Protein AF-A0A6I6DEH9-F1 (afdb_monomer_lite)

pLDDT: mean 83.35, std 10.86, range [54.75, 95.31]

Foldseek 3Di:
DVVVVVVVLVVCLVDPCDPVNLVVQLVVCCVVVVDPSVRSNVSSVVSVVVSVVVVVVVVVVVVVVVVVCCVVVVPDDPVNVVVVVVVVVVVVVVVD

Organism: NCBI:txid2293317

Secondary structure (DSSP, 8-state):
-HHHHHHHHHHHHHS---HHHHHHHHHHHHHTTSS-HHHHHHHHHHHHHHHHHHHHHHHHHHHHHHHHHHHHHT---HHHHHHHHHHHHHHHHHH-

Structure (mmCIF, N/CA/C/O backbone):
data_AF-A0A6I6DEH9-F1
#
_entry.id   AF-A0A6I6DEH9-F1
#
loop_
_atom_site.group_PDB
_atom_site.id
_atom_site.type_symbol
_atom_site.label_atom_id
_atom_site.label_alt_id
_atom_site.label_comp_id
_atom_site.label_asym_id
_atom_site.label_entity_id
_atom_site.label_seq_id
_atom_site.pdbx_PDB_ins_code
_atom_site.Cartn_x
_atom_site.Cartn_y
_atom_site.Cartn_z
_atom_site.occupancy
_atom_site.B_iso_or_equiv
_atom_site.auth_seq_id
_atom_site.auth_comp_id
_atom_site.auth_asym_id
_atom_site.auth_atom_id
_atom_site.pdbx_PDB_model_num
ATOM 1 N N . MET A 1 1 ? 3.375 7.053 -26.211 1.00 54.75 1 MET A N 1
ATOM 2 C CA . MET A 1 1 ? 4.157 6.846 -24.972 1.00 54.75 1 MET A CA 1
ATOM 3 C C . MET A 1 1 ? 3.332 6.928 -23.690 1.00 54.75 1 MET A C 1
ATOM 5 O O . MET A 1 1 ? 3.365 5.978 -22.920 1.00 54.75 1 MET A O 1
ATOM 9 N N . ASP A 1 2 ? 2.554 7.988 -23.454 1.00 64.75 2 ASP A N 1
ATOM 10 C CA . ASP A 1 2 ? 1.852 8.172 -22.165 1.00 64.75 2 ASP A CA 1
ATOM 11 C C . ASP A 1 2 ? 0.745 7.130 -21.883 1.00 64.75 2 ASP A C 1
ATOM 13 O O . ASP A 1 2 ? 0.542 6.705 -20.749 1.00 64.75 2 ASP A O 1
ATOM 17 N N . PHE A 1 3 ? 0.079 6.640 -22.934 1.00 63.16 3 PHE A N 1
ATOM 18 C CA . PHE A 1 3 ? -0.956 5.605 -22.825 1.00 63.16 3 PHE A CA 1
ATOM 19 C C . PHE A 1 3 ? -0.406 4.249 -22.362 1.00 63.16 3 PHE A C 1
ATOM 21 O O . PHE A 1 3 ? -1.014 3.604 -21.516 1.00 63.16 3 PHE A O 1
ATOM 28 N N . MET A 1 4 ? 0.767 3.843 -22.859 1.00 67.56 4 MET A N 1
ATOM 29 C CA . MET A 1 4 ? 1.425 2.602 -22.433 1.00 67.56 4 MET A CA 1
ATOM 30 C C . MET A 1 4 ? 1.840 2.687 -20.967 1.00 67.56 4 MET A C 1
ATOM 32 O O . MET A 1 4 ? 1.565 1.765 -20.208 1.00 67.56 4 MET A O 1
ATOM 36 N N . LYS A 1 5 ? 2.409 3.826 -20.544 1.00 62.47 5 LYS A N 1
ATOM 37 C CA . LYS A 1 5 ? 2.744 4.071 -19.135 1.00 62.47 5 LYS A CA 1
ATOM 38 C C . LYS A 1 5 ? 1.497 4.013 -18.252 1.00 62.47 5 LYS A C 1
ATOM 40 O O . LYS A 1 5 ? 1.495 3.292 -17.263 1.00 62.47 5 LYS A O 1
ATOM 45 N N . LYS A 1 6 ? 0.410 4.691 -18.638 1.00 60.78 6 LYS A N 1
ATOM 46 C CA . LYS A 1 6 ? -0.875 4.668 -17.913 1.00 60.78 6 LYS A CA 1
ATOM 47 C C . LYS A 1 6 ? -1.510 3.279 -17.850 1.00 60.78 6 LYS A C 1
ATOM 49 O O . LYS A 1 6 ? -1.947 2.876 -16.779 1.00 60.78 6 LYS A O 1
ATOM 54 N N . ALA A 1 7 ? -1.529 2.532 -18.949 1.00 67.94 7 ALA A N 1
ATOM 55 C CA . ALA A 1 7 ? -2.040 1.162 -18.973 1.00 67.94 7 ALA A CA 1
ATOM 56 C C . ALA A 1 7 ? -1.212 0.231 -18.073 1.00 67.94 7 ALA A C 1
ATOM 58 O O . ALA A 1 7 ? -1.772 -0.610 -17.372 1.00 67.94 7 ALA A O 1
ATOM 59 N N . LEU A 1 8 ? 0.109 0.426 -18.033 1.00 65.50 8 LEU A N 1
ATOM 60 C CA . LEU A 1 8 ? 1.002 -0.308 -17.145 1.00 65.50 8 LEU A CA 1
ATOM 61 C C . LEU A 1 8 ? 0.770 0.061 -15.669 1.00 65.50 8 LEU A C 1
ATOM 63 O O . LEU A 1 8 ? 0.660 -0.833 -14.836 1.00 65.50 8 LEU A O 1
ATOM 67 N N . TYR A 1 9 ? 0.618 1.353 -15.347 1.00 63.34 9 TYR A N 1
ATOM 68 C CA . TYR A 1 9 ? 0.265 1.823 -13.997 1.00 63.34 9 TYR A CA 1
ATOM 69 C C . TYR A 1 9 ? -1.062 1.217 -13.515 1.00 63.34 9 TYR A C 1
ATOM 71 O O . TYR A 1 9 ? -1.142 0.715 -12.396 1.00 63.34 9 TYR A O 1
ATOM 79 N N . LEU A 1 10 ? -2.080 1.185 -14.381 1.00 60.66 10 LEU A N 1
ATOM 80 C CA . LEU A 1 10 ? -3.377 0.566 -14.086 1.00 60.66 10 LEU A CA 1
ATOM 81 C C . LEU A 1 10 ? -3.267 -0.957 -13.912 1.00 60.66 10 LEU A C 1
ATOM 83 O O . LEU A 1 10 ? -3.906 -1.527 -13.028 1.00 60.66 10 LEU A O 1
ATOM 87 N N . GLY A 1 11 ? -2.422 -1.610 -14.714 1.00 66.12 11 GLY A N 1
ATOM 88 C CA . GLY A 1 11 ? -2.130 -3.034 -14.589 1.00 66.12 11 GLY A CA 1
ATOM 89 C C . GLY A 1 11 ? -1.496 -3.388 -13.244 1.00 66.12 11 GLY A C 1
ATOM 90 O O . GLY A 1 11 ? -1.894 -4.372 -12.638 1.00 66.12 11 GLY A O 1
ATOM 91 N N . ILE A 1 12 ? -0.565 -2.577 -12.738 1.00 62.12 12 ILE A N 1
ATOM 92 C CA . ILE A 1 12 ? 0.134 -2.822 -11.463 1.00 62.12 12 ILE A CA 1
ATOM 93 C C . ILE A 1 12 ? -0.741 -2.497 -10.243 1.00 62.12 12 ILE A C 1
ATOM 95 O O . ILE A 1 12 ? -0.668 -3.194 -9.234 1.00 62.12 12 ILE A O 1
ATOM 99 N N . GLY A 1 13 ? -1.610 -1.487 -10.328 1.00 60.84 13 GLY A N 1
ATOM 100 C CA . GLY A 1 13 ? -2.561 -1.190 -9.250 1.00 60.84 13 GLY A CA 1
ATOM 101 C C . GLY A 1 13 ? -3.564 -2.328 -9.009 1.00 60.84 13 GLY A C 1
ATOM 102 O O . GLY A 1 13 ? -3.918 -2.615 -7.866 1.00 60.84 13 GLY A O 1
ATOM 103 N N . ALA A 1 14 ? -3.984 -3.015 -10.078 1.00 61.94 14 ALA A N 1
ATOM 104 C CA . ALA A 1 14 ? -4.925 -4.136 -10.014 1.00 61.94 14 ALA A CA 1
ATOM 105 C C . ALA A 1 14 ? -4.250 -5.519 -9.883 1.00 61.94 14 ALA A C 1
ATOM 107 O O . ALA A 1 14 ? -4.879 -6.471 -9.420 1.00 61.94 14 ALA A O 1
ATOM 108 N N . ILE A 1 15 ? -2.979 -5.655 -10.276 1.00 58.50 15 ILE A N 1
ATOM 109 C CA . ILE A 1 15 ? -2.223 -6.914 -10.265 1.00 58.50 15 ILE A CA 1
ATOM 110 C C . ILE A 1 15 ? -1.043 -6.758 -9.312 1.00 58.50 15 ILE A C 1
ATOM 112 O O . ILE A 1 15 ? -0.148 -5.962 -9.562 1.00 58.50 15 ILE A O 1
ATOM 116 N N . THR A 1 16 ? -0.977 -7.577 -8.259 1.00 62.78 16 THR A N 1
ATOM 117 C CA . THR A 1 16 ? 0.206 -7.640 -7.385 1.00 62.78 16 THR A CA 1
ATOM 118 C C . THR A 1 16 ? 1.469 -7.837 -8.228 1.00 62.78 16 THR A C 1
ATOM 120 O O . THR A 1 16 ? 1.632 -8.884 -8.864 1.00 62.78 16 THR A O 1
ATOM 123 N N . LEU A 1 17 ? 2.349 -6.830 -8.265 1.00 69.44 17 LEU A N 1
ATOM 124 C CA . LEU A 1 17 ? 3.626 -6.951 -8.956 1.00 69.44 17 LEU A CA 1
ATOM 125 C C . LEU A 1 17 ? 4.499 -7.922 -8.159 1.00 69.44 17 LEU A C 1
ATOM 127 O O . LEU A 1 17 ? 4.888 -7.646 -7.027 1.00 69.44 17 LEU A O 1
ATOM 131 N N . THR A 1 18 ? 4.755 -9.096 -8.729 1.00 79.81 18 THR A N 1
ATOM 132 C CA . THR A 1 18 ? 5.690 -10.072 -8.166 1.00 79.81 18 THR A CA 1
ATOM 133 C C . THR A 1 18 ? 7.090 -9.807 -8.701 1.00 79.81 18 THR A C 1
ATOM 135 O O . THR A 1 18 ? 7.248 -9.207 -9.765 1.00 79.81 18 THR A O 1
ATOM 138 N N . LYS A 1 19 ? 8.114 -10.307 -8.001 1.00 81.69 19 LYS A N 1
ATOM 139 C CA . LYS A 1 19 ? 9.511 -10.223 -8.455 1.00 81.69 1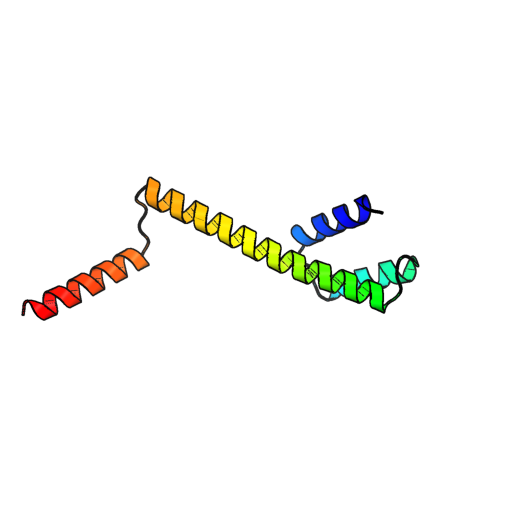9 LYS A CA 1
ATOM 140 C C . LYS A 1 19 ? 9.689 -10.756 -9.884 1.00 81.69 19 LYS A C 1
ATOM 142 O O . LYS A 1 19 ? 10.323 -10.109 -10.705 1.00 81.69 19 LYS A O 1
ATOM 147 N N . GLU A 1 20 ? 9.050 -11.880 -10.197 1.00 82.31 20 GLU A N 1
ATOM 148 C CA . GLU A 1 20 ? 9.072 -12.489 -11.533 1.00 82.31 20 GLU A CA 1
ATOM 149 C C . GLU A 1 20 ? 8.438 -11.583 -12.603 1.00 82.31 20 GLU A C 1
ATOM 151 O O . GLU A 1 20 ? 8.989 -11.410 -13.689 1.00 82.31 20 GLU A O 1
ATOM 156 N N . LYS A 1 21 ? 7.301 -10.941 -12.294 1.00 83.06 21 LYS A N 1
ATOM 157 C CA . LYS A 1 21 ? 6.662 -9.989 -13.215 1.00 83.06 21 LYS A CA 1
ATOM 158 C C . LYS A 1 21 ? 7.489 -8.723 -13.400 1.00 83.06 21 LYS A C 1
ATOM 160 O O . LYS A 1 21 ? 7.536 -8.221 -14.515 1.00 83.06 21 LYS A O 1
ATOM 165 N N . ALA A 1 22 ? 8.135 -8.232 -12.343 1.00 85.62 22 ALA A N 1
ATOM 166 C CA . ALA A 1 22 ? 9.041 -7.089 -12.408 1.00 85.62 22 ALA A CA 1
ATOM 167 C C . ALA A 1 22 ? 10.241 -7.385 -13.323 1.00 85.62 22 ALA A C 1
ATOM 169 O O . ALA A 1 22 ? 10.523 -6.610 -14.233 1.00 85.62 22 ALA A O 1
ATOM 170 N N . GLU A 1 23 ? 10.889 -8.541 -13.147 1.00 88.44 23 GLU A N 1
ATOM 171 C CA . GLU A 1 23 ? 12.009 -8.975 -13.992 1.00 88.44 23 GLU A CA 1
ATOM 172 C C . GLU A 1 23 ? 11.594 -9.148 -15.458 1.00 88.44 23 GLU A C 1
ATOM 174 O O . GLU A 1 23 ? 12.303 -8.692 -16.355 1.00 88.44 23 GLU A O 1
ATOM 179 N N . LYS A 1 24 ? 10.414 -9.729 -15.712 1.00 88.50 24 LYS A N 1
ATOM 180 C CA . LYS A 1 24 ? 9.865 -9.834 -17.068 1.00 88.50 24 LYS A CA 1
ATOM 181 C C . LYS A 1 24 ? 9.650 -8.462 -17.707 1.00 88.50 24 LYS A C 1
ATOM 183 O O . LYS A 1 24 ? 10.003 -8.268 -18.861 1.00 88.50 24 LYS A O 1
ATOM 188 N N . LEU A 1 25 ? 9.111 -7.507 -16.954 1.00 86.88 25 LEU A N 1
ATOM 189 C CA . LEU A 1 25 ? 8.859 -6.150 -17.438 1.00 86.88 25 LEU A CA 1
ATOM 190 C C . LEU A 1 25 ? 10.158 -5.425 -17.803 1.00 86.88 25 LEU A C 1
ATOM 192 O O . LEU A 1 25 ? 10.220 -4.767 -18.837 1.00 86.88 25 LEU A O 1
ATOM 196 N N . ILE A 1 26 ? 11.202 -5.594 -16.987 1.00 90.38 26 ILE A N 1
ATOM 197 C CA . ILE A 1 26 ? 12.540 -5.068 -17.280 1.00 90.38 26 ILE A CA 1
ATOM 198 C C . ILE A 1 26 ? 13.064 -5.667 -18.589 1.00 90.38 26 ILE A C 1
ATOM 200 O O . ILE A 1 26 ? 13.494 -4.923 -19.466 1.00 90.38 26 ILE A O 1
ATOM 204 N N . ASN A 1 27 ? 12.998 -6.993 -18.744 1.00 92.19 27 ASN A N 1
ATOM 205 C CA . ASN A 1 27 ? 13.477 -7.662 -19.955 1.00 92.19 27 ASN A CA 1
ATOM 206 C C . ASN A 1 27 ? 12.687 -7.224 -21.198 1.00 92.19 27 ASN A C 1
ATOM 208 O O . ASN A 1 27 ? 13.302 -6.866 -22.197 1.00 92.19 27 ASN A O 1
ATOM 212 N N . ASP A 1 28 ? 11.355 -7.153 -21.119 1.00 90.06 28 ASP A N 1
ATOM 213 C CA . ASP A 1 28 ? 10.495 -6.732 -22.232 1.00 90.06 28 ASP A CA 1
ATOM 214 C C . ASP A 1 28 ? 10.811 -5.297 -22.698 1.00 90.06 28 ASP A C 1
ATOM 216 O O . ASP A 1 28 ? 10.766 -5.009 -23.894 1.00 90.06 28 ASP A O 1
ATOM 220 N N . LEU A 1 29 ? 11.111 -4.381 -21.767 1.00 88.38 29 LEU A N 1
ATOM 221 C CA . LEU A 1 29 ? 11.468 -2.991 -22.084 1.00 88.38 29 LEU A CA 1
ATOM 222 C C . LEU A 1 29 ? 12.844 -2.891 -22.756 1.00 88.38 29 LEU A C 1
ATOM 224 O O . LEU A 1 29 ? 13.016 -2.100 -23.685 1.00 88.38 29 LEU A O 1
ATOM 228 N N . VAL A 1 30 ? 13.798 -3.717 -22.321 1.00 92.94 30 VAL A N 1
ATOM 229 C CA . VAL A 1 30 ? 15.149 -3.773 -22.899 1.00 92.94 30 VAL A CA 1
ATOM 230 C C . VAL A 1 30 ? 15.139 -4.431 -24.276 1.00 92.94 30 VAL A C 1
ATOM 232 O O . VAL A 1 30 ? 15.730 -3.897 -25.211 1.00 92.94 30 VAL A O 1
ATOM 235 N N . GLU A 1 31 ? 14.446 -5.561 -24.435 1.00 93.44 31 GLU A N 1
ATOM 236 C CA . GLU A 1 31 ? 14.357 -6.294 -25.707 1.00 93.44 31 GLU A CA 1
ATOM 237 C C . GLU A 1 31 ? 13.688 -5.472 -26.808 1.00 93.44 31 GLU A C 1
ATOM 239 O O . GLU A 1 31 ? 14.087 -5.540 -27.969 1.00 93.44 31 GLU A O 1
ATOM 244 N N . LYS A 1 32 ? 12.696 -4.652 -26.447 1.00 91.25 32 LYS A N 1
ATOM 245 C CA . LYS A 1 32 ? 12.037 -3.736 -27.386 1.00 91.25 32 LYS A CA 1
ATOM 246 C C . LYS A 1 32 ? 12.875 -2.499 -27.715 1.00 91.25 32 LYS A C 1
ATOM 248 O O . LYS A 1 32 ? 12.461 -1.708 -28.556 1.00 91.25 32 LYS A O 1
ATOM 253 N N . GLY A 1 33 ? 14.030 -2.321 -27.069 1.00 90.06 33 GLY A N 1
ATOM 254 C CA . GLY A 1 33 ? 14.880 -1.143 -27.234 1.00 90.06 33 GLY A CA 1
ATOM 255 C C . GLY A 1 33 ? 14.238 0.147 -26.717 1.00 90.06 33 GLY A C 1
ATOM 256 O O . GLY A 1 33 ? 14.664 1.231 -27.104 1.00 90.06 33 GLY A O 1
ATOM 257 N N . GLU A 1 34 ? 13.211 0.042 -25.868 1.00 84.81 34 GLU A N 1
ATOM 258 C CA . GLU A 1 34 ? 12.490 1.194 -25.312 1.00 84.81 34 GLU A CA 1
ATOM 259 C C . GLU A 1 34 ? 13.327 1.903 -24.241 1.00 84.81 34 GLU A C 1
ATOM 261 O O . GLU A 1 34 ? 13.225 3.117 -24.072 1.00 84.81 34 GLU A O 1
ATOM 266 N N . MET A 1 35 ? 14.131 1.136 -23.496 1.00 90.88 35 MET A N 1
ATOM 267 C CA . MET A 1 35 ? 14.976 1.608 -22.396 1.00 90.88 35 MET A CA 1
ATOM 268 C C . MET A 1 35 ? 16.213 0.717 -22.279 1.00 90.88 35 MET A C 1
ATOM 270 O O . MET A 1 35 ? 16.161 -0.473 -22.600 1.00 90.88 35 MET A O 1
ATOM 274 N N . ASN A 1 36 ? 17.323 1.253 -21.771 1.00 93.56 36 ASN A N 1
ATOM 275 C CA . ASN A 1 36 ? 18.434 0.396 -21.360 1.00 93.56 36 ASN A CA 1
ATOM 276 C C . ASN A 1 36 ? 18.103 -0.337 -20.041 1.00 93.56 36 ASN A C 1
ATOM 278 O O . ASN A 1 36 ? 17.103 -0.059 -19.375 1.00 93.56 36 ASN A O 1
ATOM 282 N N . ARG A 1 37 ? 18.933 -1.314 -19.657 1.00 92.06 37 ARG A N 1
ATOM 283 C CA . ARG A 1 37 ? 18.652 -2.177 -18.496 1.00 92.06 37 ARG A CA 1
ATOM 284 C C . ARG A 1 37 ? 18.560 -1.410 -17.177 1.00 92.06 37 ARG A C 1
ATOM 286 O O . ARG A 1 37 ? 17.726 -1.757 -16.341 1.00 92.06 37 ARG A O 1
ATOM 293 N N . ASP A 1 38 ? 19.389 -0.389 -17.003 1.00 93.50 38 ASP A N 1
ATOM 294 C CA . ASP A 1 38 ? 19.422 0.409 -15.779 1.00 93.50 38 ASP A CA 1
ATOM 295 C C . ASP A 1 38 ? 18.206 1.341 -15.700 1.00 93.50 38 ASP A C 1
ATOM 297 O O . ASP A 1 38 ? 17.542 1.407 -14.666 1.00 93.50 38 ASP A O 1
ATOM 301 N N . GLU A 1 39 ? 17.840 1.968 -16.819 1.00 90.75 39 GLU A N 1
ATOM 302 C CA . GLU A 1 39 ? 16.635 2.792 -16.953 1.00 90.75 39 GLU A CA 1
ATOM 303 C C . GLU A 1 39 ? 15.354 1.984 -16.706 1.00 90.75 39 GLU A C 1
ATOM 305 O O . GLU A 1 39 ? 14.462 2.432 -15.985 1.00 90.75 39 GLU A O 1
ATOM 310 N N . ALA A 1 40 ? 15.262 0.775 -17.267 1.00 89.75 40 ALA A N 1
ATOM 311 C CA . ALA A 1 40 ? 14.114 -0.106 -17.075 1.00 89.75 40 ALA A CA 1
ATOM 312 C C . ALA A 1 40 ? 13.973 -0.544 -15.608 1.00 89.75 40 ALA A C 1
ATOM 314 O O . ALA A 1 40 ? 12.863 -0.576 -15.072 1.00 89.75 40 ALA A O 1
ATOM 315 N N . LYS A 1 41 ? 15.094 -0.843 -14.938 1.00 90.69 41 LYS A N 1
ATOM 316 C CA . LYS A 1 41 ? 15.103 -1.185 -13.512 1.00 90.69 41 LYS A CA 1
ATOM 317 C C . LYS A 1 41 ? 14.640 -0.008 -12.655 1.00 90.69 41 LYS A C 1
ATOM 319 O O . LYS A 1 41 ? 13.747 -0.184 -11.831 1.00 90.69 41 LYS A O 1
ATOM 324 N N . GLN A 1 42 ? 15.185 1.185 -12.895 1.00 92.81 42 GLN A N 1
ATOM 325 C CA . GLN A 1 42 ? 14.780 2.393 -12.179 1.00 92.81 42 GLN A CA 1
ATOM 326 C C . GLN A 1 42 ? 13.290 2.691 -12.381 1.00 92.81 42 GLN A C 1
ATOM 328 O O . GLN A 1 42 ? 12.586 2.989 -11.421 1.00 92.81 42 GLN A O 1
ATOM 333 N N . PHE A 1 43 ? 12.790 2.561 -13.611 1.00 87.94 43 PHE A N 1
ATOM 334 C CA . PHE A 1 43 ? 11.378 2.767 -13.907 1.00 87.94 43 PHE A CA 1
ATOM 335 C C . PHE A 1 43 ? 10.486 1.817 -13.101 1.00 87.94 43 PHE A C 1
ATOM 337 O O . PHE A 1 43 ? 9.538 2.263 -12.460 1.00 87.94 43 PHE A O 1
ATOM 344 N N . VAL A 1 44 ? 10.802 0.519 -13.081 1.00 86.25 44 VAL A N 1
ATOM 345 C CA . VAL A 1 44 ? 10.030 -0.473 -12.317 1.00 86.25 44 VAL A CA 1
ATOM 346 C C . VAL A 1 44 ? 10.103 -0.213 -10.808 1.00 86.25 44 VAL A C 1
ATOM 348 O O . VAL A 1 44 ? 9.076 -0.312 -10.134 1.00 86.25 44 VAL A O 1
ATOM 351 N N . ASP A 1 45 ? 11.263 0.182 -10.283 1.00 87.38 45 ASP A N 1
ATOM 352 C CA . ASP A 1 45 ? 11.423 0.549 -8.870 1.00 87.38 45 ASP A CA 1
ATOM 353 C C . ASP A 1 45 ? 10.584 1.791 -8.501 1.00 87.38 45 ASP A C 1
ATOM 355 O O . ASP A 1 45 ? 9.906 1.810 -7.469 1.00 87.38 45 ASP A O 1
ATOM 359 N N . GLU A 1 46 ? 10.550 2.812 -9.362 1.00 87.12 46 GLU A N 1
ATOM 360 C CA . GLU A 1 46 ? 9.695 3.993 -9.185 1.00 87.12 46 GLU A CA 1
ATOM 361 C C . GLU A 1 46 ? 8.204 3.632 -9.228 1.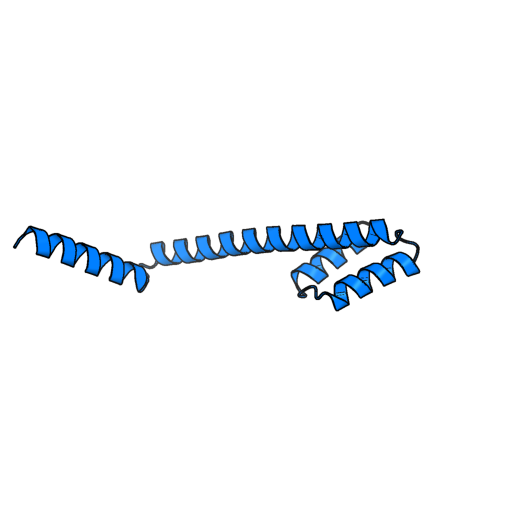00 87.12 46 GLU A C 1
ATOM 363 O O . GLU A 1 46 ? 7.419 4.137 -8.420 1.00 87.12 46 GLU A O 1
ATOM 368 N N . MET A 1 47 ? 7.801 2.728 -10.129 1.00 83.06 47 MET A N 1
ATOM 369 C CA . MET A 1 47 ? 6.424 2.229 -10.182 1.00 83.06 47 MET A CA 1
ATOM 370 C C . MET A 1 47 ? 6.037 1.489 -8.899 1.00 83.06 47 MET A C 1
ATOM 372 O O . MET A 1 47 ? 4.937 1.699 -8.389 1.00 83.06 47 MET A O 1
ATOM 376 N N . LEU A 1 48 ? 6.926 0.639 -8.376 1.00 81.19 48 LEU A N 1
ATOM 377 C CA . LEU A 1 48 ? 6.711 -0.093 -7.128 1.00 81.19 48 LEU A CA 1
ATOM 378 C C . LEU A 1 48 ? 6.514 0.862 -5.955 1.00 81.19 48 LEU A C 1
ATOM 380 O O . LEU A 1 48 ? 5.519 0.759 -5.237 1.00 81.19 48 LEU A O 1
ATOM 384 N N . LYS A 1 49 ? 7.422 1.830 -5.809 1.00 85.31 49 LYS A N 1
ATOM 385 C CA . LYS A 1 49 ? 7.350 2.837 -4.751 1.00 85.31 49 LYS A CA 1
ATOM 386 C C . LYS A 1 49 ? 6.045 3.629 -4.818 1.00 85.31 49 LYS A C 1
ATOM 388 O O . LYS A 1 49 ? 5.349 3.759 -3.813 1.00 85.31 49 LYS A O 1
ATOM 393 N N . LYS A 1 50 ? 5.674 4.100 -6.010 1.00 83.94 50 LYS A N 1
ATOM 394 C CA . LYS A 1 50 ? 4.425 4.839 -6.211 1.00 83.94 50 LYS A CA 1
ATOM 395 C C . LYS A 1 50 ? 3.194 3.984 -5.890 1.00 83.94 50 LYS A C 1
ATOM 397 O O . LYS A 1 50 ? 2.263 4.466 -5.254 1.00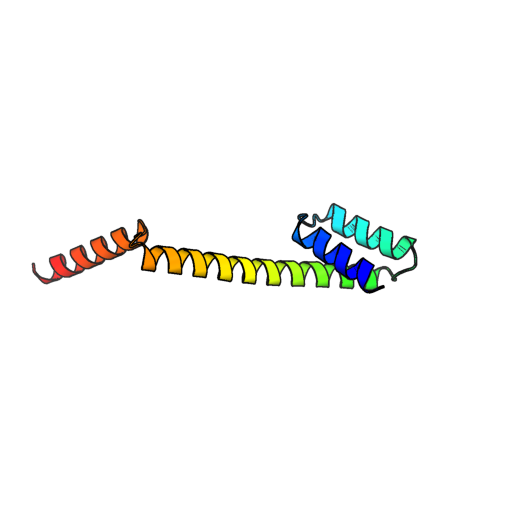 83.94 50 LYS A O 1
ATOM 402 N N . GLY A 1 51 ? 3.203 2.705 -6.265 1.00 81.62 51 GLY A N 1
ATOM 403 C CA . GLY A 1 51 ? 2.126 1.772 -5.929 1.00 81.62 51 GLY A CA 1
ATOM 404 C C . GLY A 1 51 ? 1.974 1.540 -4.420 1.00 81.62 51 GLY A C 1
ATOM 405 O O . GLY A 1 51 ? 0.853 1.429 -3.920 1.00 81.62 51 GLY A O 1
ATOM 406 N N . GLU A 1 52 ? 3.078 1.491 -3.668 1.00 82.50 52 GLU A N 1
ATOM 407 C CA . GLU A 1 52 ? 3.037 1.402 -2.202 1.00 82.50 52 GLU A CA 1
ATOM 408 C C . GLU A 1 52 ? 2.461 2.667 -1.553 1.00 82.50 52 GLU A C 1
ATOM 410 O O . GLU A 1 52 ? 1.650 2.565 -0.625 1.00 82.50 52 GLU A O 1
ATOM 415 N N . GLU A 1 53 ? 2.839 3.843 -2.055 1.00 86.62 53 GLU A N 1
ATOM 416 C CA . GLU A 1 53 ? 2.318 5.138 -1.607 1.00 86.62 53 GLU A CA 1
ATOM 417 C C . GLU A 1 53 ? 0.804 5.243 -1.854 1.00 86.62 53 GLU A C 1
ATOM 419 O O . GLU A 1 53 ? 0.043 5.463 -0.908 1.00 86.62 53 GLU A O 1
ATOM 424 N N . GLU A 1 54 ? 0.341 4.956 -3.075 1.00 84.56 54 GLU A N 1
ATOM 425 C CA . GLU A 1 54 ? -1.088 4.966 -3.428 1.00 84.56 54 GLU A CA 1
ATOM 426 C C . GLU A 1 54 ? -1.891 3.953 -2.593 1.00 84.56 54 GLU A C 1
ATOM 428 O O . GLU A 1 54 ? -2.983 4.252 -2.102 1.00 84.56 54 GLU A O 1
ATOM 433 N N . LYS A 1 55 ? -1.340 2.757 -2.340 1.00 83.62 55 LYS A N 1
ATOM 434 C CA . LYS A 1 55 ? -1.977 1.752 -1.474 1.00 83.62 55 LYS A CA 1
ATOM 435 C C . LYS A 1 55 ? -2.117 2.243 -0.034 1.00 83.62 55 LYS A C 1
ATOM 437 O O . LYS A 1 55 ? -3.107 1.924 0.630 1.00 83.62 55 LYS A O 1
ATOM 442 N N . LYS A 1 56 ? -1.129 2.978 0.479 1.00 88.12 56 LYS A N 1
ATOM 443 C CA . LYS A 1 56 ? -1.178 3.564 1.824 1.00 88.12 56 LYS A CA 1
ATOM 444 C C . LYS A 1 56 ? -2.242 4.656 1.902 1.00 88.12 56 LYS A C 1
ATOM 446 O O . LYS A 1 56 ? -3.025 4.653 2.850 1.00 88.12 56 LYS A O 1
ATOM 451 N N . GLU A 1 57 ? -2.308 5.542 0.913 1.00 89.56 57 GLU A N 1
ATOM 452 C CA . GLU A 1 57 ? -3.344 6.577 0.833 1.00 89.56 57 GLU A CA 1
ATOM 453 C C . GLU A 1 57 ? -4.746 5.970 0.751 1.00 89.56 57 GLU A C 1
ATOM 455 O O . GLU A 1 57 ? -5.621 6.339 1.535 1.00 89.56 57 GLU A O 1
ATOM 460 N N . LEU A 1 58 ? -4.937 4.957 -0.099 1.00 87.81 58 LEU A N 1
ATOM 461 C CA . LEU A 1 58 ? -6.205 4.239 -0.214 1.00 87.81 58 LEU A CA 1
ATOM 462 C C . LEU A 1 58 ? -6.634 3.620 1.125 1.00 87.81 58 LEU A C 1
ATOM 464 O O . LEU A 1 58 ? -7.792 3.738 1.523 1.00 87.81 58 LEU A O 1
ATOM 468 N N . ARG A 1 59 ? -5.704 2.991 1.858 1.00 88.38 59 ARG A N 1
ATOM 469 C CA . ARG A 1 59 ? -5.982 2.457 3.204 1.00 88.38 59 ARG A CA 1
ATOM 470 C C . ARG A 1 59 ? -6.411 3.554 4.173 1.00 88.38 59 ARG A C 1
ATOM 472 O O . ARG A 1 59 ? -7.322 3.322 4.962 1.00 88.38 59 ARG A O 1
ATOM 479 N N . THR A 1 60 ? -5.774 4.721 4.126 1.00 94.06 60 THR A N 1
ATOM 480 C CA . THR A 1 60 ? -6.155 5.872 4.958 1.00 94.06 60 THR A CA 1
ATOM 481 C C . THR A 1 60 ? -7.576 6.327 4.646 1.00 94.06 60 THR A C 1
ATOM 483 O O . THR A 1 60 ? -8.368 6.489 5.569 1.00 94.06 60 THR A O 1
ATOM 486 N N . ILE A 1 61 ? -7.921 6.465 3.363 1.00 91.81 61 ILE A N 1
ATOM 487 C CA . ILE A 1 61 ? -9.268 6.855 2.924 1.00 91.81 61 ILE A CA 1
ATOM 488 C C . ILE A 1 61 ? -10.306 5.846 3.424 1.00 91.81 61 ILE A C 1
ATOM 490 O O . ILE A 1 61 ? -11.277 6.237 4.065 1.00 91.81 61 ILE A O 1
ATOM 494 N N . ILE A 1 62 ? -10.067 4.547 3.214 1.00 92.31 62 ILE A N 1
ATOM 495 C CA . ILE A 1 62 ? -10.970 3.480 3.670 1.00 92.31 62 ILE A CA 1
ATOM 496 C C . ILE A 1 62 ? -11.134 3.504 5.194 1.00 92.31 62 ILE A C 1
ATOM 498 O O . ILE A 1 62 ? -12.250 3.402 5.695 1.00 92.31 62 ILE A O 1
ATOM 502 N N . ASN A 1 63 ? -10.041 3.648 5.947 1.00 89.88 63 ASN A N 1
ATOM 503 C CA . ASN A 1 63 ? -10.102 3.697 7.407 1.00 89.88 63 ASN A CA 1
ATOM 504 C C . ASN A 1 63 ? -10.885 4.915 7.908 1.00 89.88 63 ASN A C 1
ATOM 506 O O . ASN A 1 63 ? -11.659 4.789 8.856 1.00 89.88 63 ASN A O 1
ATOM 510 N N . ASN A 1 64 ? -10.695 6.076 7.280 1.00 91.44 64 ASN A N 1
ATOM 511 C CA . ASN A 1 64 ? -11.437 7.286 7.615 1.00 91.44 64 ASN A CA 1
ATOM 512 C C . ASN A 1 64 ? -12.930 7.102 7.343 1.00 91.44 64 ASN A C 1
ATOM 514 O O . ASN A 1 64 ? -13.736 7.405 8.215 1.00 91.44 64 ASN A O 1
ATOM 518 N N . GLU A 1 65 ? -13.287 6.528 6.196 1.00 89.81 65 GLU A N 1
ATOM 519 C CA . GLU A 1 65 ? -14.682 6.265 5.844 1.00 89.81 65 GLU A CA 1
ATOM 520 C C . GLU A 1 65 ? -15.341 5.288 6.825 1.00 89.81 65 GLU A C 1
ATOM 522 O O . GLU A 1 65 ? -16.421 5.549 7.347 1.00 89.81 65 GLU A O 1
ATOM 527 N N . ILE A 1 66 ? -14.650 4.200 7.177 1.00 88.44 66 ILE A N 1
ATOM 528 C CA . ILE A 1 66 ? -15.129 3.248 8.189 1.00 88.44 66 ILE A CA 1
ATOM 529 C C . ILE A 1 66 ? -15.330 3.938 9.544 1.00 88.44 66 ILE A C 1
ATOM 531 O O . ILE A 1 66 ? -16.302 3.650 10.242 1.00 88.44 66 ILE A O 1
ATOM 535 N N . ASN A 1 67 ? -14.418 4.826 9.944 1.00 84.38 67 ASN A N 1
ATOM 536 C CA . ASN A 1 67 ? -14.543 5.564 11.198 1.00 84.38 67 ASN A CA 1
ATOM 537 C C . ASN A 1 67 ? -15.705 6.567 11.161 1.00 84.38 67 ASN A C 1
ATOM 539 O O . ASN A 1 67 ? -16.427 6.673 12.149 1.00 84.38 67 ASN A O 1
ATOM 543 N N . ASN A 1 68 ? -15.925 7.248 10.035 1.00 86.25 68 ASN A N 1
ATOM 544 C CA . ASN A 1 68 ? -17.072 8.137 9.847 1.00 86.25 68 ASN A CA 1
ATOM 545 C C . ASN A 1 68 ? -18.384 7.361 9.985 1.00 86.25 68 ASN A C 1
ATOM 547 O O . ASN A 1 68 ? -19.214 7.715 10.819 1.00 86.25 68 ASN A O 1
ATOM 551 N N . VAL A 1 69 ? -18.514 6.231 9.282 1.00 85.69 69 VAL A N 1
ATOM 552 C CA . VAL A 1 69 ? -19.691 5.356 9.381 1.00 85.69 69 VAL A CA 1
ATOM 553 C C . VAL A 1 69 ? -19.914 4.885 10.818 1.00 85.69 69 VAL A C 1
ATOM 555 O O . VAL A 1 69 ? -21.042 4.927 11.307 1.00 85.69 69 VAL A O 1
ATOM 558 N N . LYS A 1 70 ? -18.862 4.465 11.533 1.00 83.31 70 LYS A N 1
ATOM 559 C CA . LYS A 1 70 ? -18.972 4.069 12.949 1.00 83.31 70 LYS A CA 1
ATOM 560 C C . LYS A 1 70 ? -19.524 5.192 13.824 1.00 83.31 70 LYS A C 1
ATOM 562 O O . LYS A 1 70 ? -20.407 4.937 14.640 1.0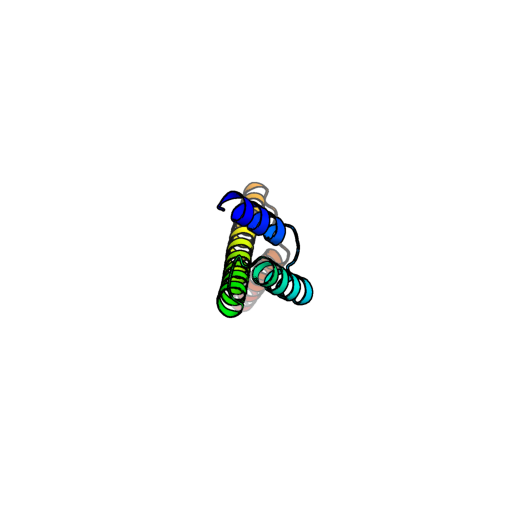0 83.31 70 LYS A O 1
ATOM 567 N N . ASN A 1 71 ? -19.037 6.416 13.631 1.00 79.88 71 ASN A N 1
ATOM 568 C CA . ASN A 1 71 ? -19.479 7.581 14.394 1.00 79.88 71 ASN A CA 1
ATOM 569 C C . ASN A 1 71 ? -20.935 7.955 14.082 1.00 79.88 71 ASN A C 1
ATOM 571 O O . ASN A 1 71 ? -21.684 8.284 14.997 1.00 79.88 71 ASN A O 1
ATOM 575 N N . GLU A 1 72 ? -21.350 7.874 12.817 1.00 83.31 72 GLU A N 1
ATOM 576 C CA . GLU A 1 72 ? -22.713 8.216 12.386 1.00 83.31 72 GLU A CA 1
ATOM 577 C C . GLU A 1 72 ? -23.753 7.163 12.790 1.00 83.31 72 GLU A C 1
ATOM 579 O O . GLU A 1 72 ? -24.898 7.498 13.087 1.00 83.31 72 GLU A O 1
ATOM 584 N N . THR A 1 73 ? -23.363 5.887 12.825 1.00 80.31 73 THR A N 1
ATOM 585 C CA . THR A 1 73 ? -24.268 4.761 13.127 1.00 80.31 73 THR A CA 1
ATOM 586 C C . THR A 1 73 ? -24.224 4.302 14.586 1.00 80.31 73 THR A C 1
ATOM 588 O O . THR A 1 73 ? -25.024 3.456 14.985 1.00 80.31 73 THR A O 1
ATOM 591 N N . GLY A 1 74 ? -23.303 4.837 15.396 1.00 77.81 74 GLY A N 1
ATOM 592 C CA . GLY A 1 74 ? -23.110 4.437 16.793 1.00 77.81 74 GLY A CA 1
ATOM 593 C C . GLY A 1 74 ? -22.453 3.061 16.972 1.00 77.81 74 GLY A C 1
ATOM 594 O O . GLY A 1 74 ? -22.541 2.474 18.051 1.00 77.81 74 GLY A O 1
ATOM 595 N N . ILE A 1 75 ? -21.800 2.522 15.935 1.00 80.50 75 ILE A N 1
ATOM 596 C CA . ILE A 1 75 ? -21.096 1.237 16.012 1.00 80.50 75 ILE A CA 1
ATOM 597 C C . ILE A 1 75 ? -19.793 1.420 16.796 1.00 80.50 75 ILE A C 1
ATOM 599 O O . ILE A 1 75 ? -18.815 1.978 16.300 1.00 80.50 75 ILE A O 1
ATOM 603 N N . ILE A 1 76 ? -19.766 0.880 18.011 1.00 80.75 76 ILE A N 1
ATOM 604 C CA . ILE A 1 76 ? -18.573 0.813 18.862 1.00 80.75 76 ILE A CA 1
ATOM 605 C C . ILE A 1 76 ? -17.754 -0.450 18.582 1.00 80.75 76 ILE A C 1
ATOM 607 O O . ILE A 1 76 ? -18.295 -1.518 18.288 1.00 80.75 76 ILE A O 1
ATOM 611 N N . THR A 1 77 ? -16.427 -0.351 18.679 1.00 84.00 77 THR A N 1
ATOM 612 C CA . THR A 1 77 ? -15.546 -1.520 18.561 1.00 84.00 77 THR A CA 1
ATOM 613 C C . THR A 1 77 ? -15.350 -2.212 19.910 1.00 84.00 77 THR A C 1
ATOM 615 O O . THR A 1 77 ? -15.521 -1.613 20.970 1.00 84.00 77 THR A O 1
ATOM 618 N N . ARG A 1 78 ? -14.906 -3.475 19.888 1.00 88.06 78 ARG A N 1
ATOM 619 C CA . ARG A 1 78 ? -14.508 -4.201 21.107 1.00 88.06 78 ARG A CA 1
ATOM 620 C C . ARG A 1 78 ? -13.429 -3.455 21.899 1.00 88.06 78 ARG A C 1
ATOM 622 O O . ARG A 1 78 ? -13.495 -3.396 23.118 1.00 88.06 78 ARG A O 1
ATOM 629 N N . THR A 1 79 ? -12.475 -2.837 21.208 1.00 86.56 79 THR A N 1
ATOM 630 C CA . THR A 1 79 ? -11.423 -2.034 21.840 1.00 86.56 79 THR A CA 1
ATOM 631 C C . THR A 1 79 ? -11.983 -0.804 22.556 1.00 86.56 79 THR A C 1
ATOM 633 O O . THR A 1 79 ? -11.439 -0.397 23.580 1.00 86.56 79 THR A O 1
ATOM 636 N N . ASP A 1 80 ? -13.064 -0.206 22.049 1.00 86.12 80 ASP A N 1
ATOM 637 C CA . ASP A 1 80 ? -13.719 0.920 22.722 1.00 86.12 80 ASP A CA 1
ATOM 638 C C . ASP A 1 80 ? -14.383 0.470 24.031 1.00 86.12 80 ASP A C 1
ATOM 640 O O . ASP A 1 80 ? -14.270 1.172 25.036 1.00 86.12 80 ASP A O 1
ATOM 644 N N . LEU A 1 81 ? -14.979 -0.730 24.049 1.00 88.69 81 LEU A N 1
ATOM 645 C CA . LEU A 1 81 ? -15.510 -1.354 25.267 1.00 88.69 81 LEU A CA 1
ATOM 646 C C . LEU A 1 81 ? -14.403 -1.676 26.277 1.00 88.69 81 LEU A C 1
ATOM 648 O O . LEU A 1 81 ? -14.506 -1.271 27.428 1.00 88.69 81 LEU A O 1
ATOM 652 N N . GLU A 1 82 ? -13.309 -2.308 25.848 1.00 92.94 82 GLU A N 1
ATOM 653 C CA . GLU A 1 82 ? -12.173 -2.642 26.724 1.00 92.94 82 GLU A CA 1
ATOM 654 C C . GLU A 1 82 ? -11.538 -1.381 27.345 1.00 92.94 82 GLU A C 1
ATOM 656 O O . GLU A 1 82 ? -11.162 -1.362 28.519 1.00 92.94 82 GLU A O 1
ATOM 661 N N . LYS A 1 83 ? -11.457 -0.277 26.585 1.00 92.50 83 LYS A N 1
ATOM 662 C CA . LYS A 1 83 ? -11.026 1.027 27.119 1.00 92.50 83 LYS A CA 1
ATOM 663 C C . LYS A 1 83 ? -12.001 1.568 28.161 1.00 92.50 83 LYS A C 1
ATOM 665 O O . LYS A 1 83 ? -11.558 2.177 29.135 1.00 92.50 83 LYS A O 1
ATOM 670 N N . LEU A 1 84 ? -13.305 1.394 27.948 1.00 92.81 84 LEU A N 1
ATOM 671 C CA . LEU A 1 84 ? -14.329 1.821 28.896 1.00 92.81 84 LEU A CA 1
ATOM 672 C C . LEU A 1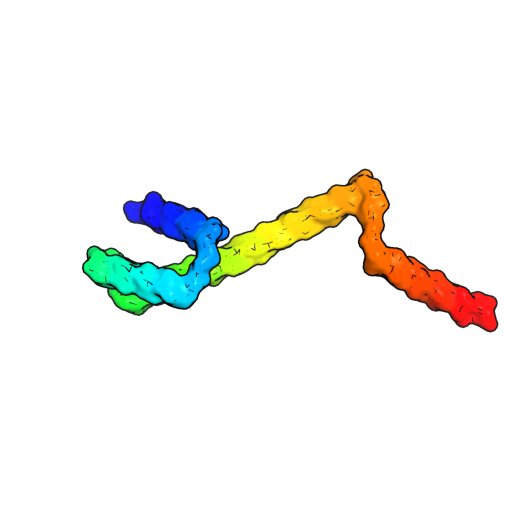 84 ? -14.238 1.011 30.195 1.00 92.81 84 LEU A C 1
ATOM 674 O O . LEU A 1 84 ? -14.173 1.607 31.265 1.00 92.81 84 LEU A O 1
ATOM 678 N N . GLU A 1 85 ? -14.144 -0.317 30.096 1.00 94.06 85 GLU A N 1
ATOM 679 C CA . GLU A 1 85 ? -13.974 -1.230 31.234 1.00 94.06 85 GLU A CA 1
ATOM 680 C C . GLU A 1 85 ? -12.732 -0.876 32.053 1.00 94.06 85 GLU A C 1
ATOM 682 O O . GLU A 1 85 ? -12.806 -0.740 33.273 1.00 94.06 85 GLU A O 1
ATOM 687 N N . LYS A 1 86 ? -11.598 -0.625 31.387 1.00 95.31 86 LYS A N 1
ATOM 688 C CA . LYS A 1 86 ? -10.370 -0.206 32.069 1.00 95.31 86 LYS A CA 1
ATOM 689 C C . LYS A 1 86 ? -10.546 1.121 32.814 1.00 95.31 86 LYS A C 1
ATOM 691 O O . LYS A 1 86 ? -10.095 1.249 33.949 1.00 95.31 86 LYS A O 1
ATOM 696 N N . ARG A 1 87 ? -11.212 2.107 32.200 1.00 94.56 87 ARG A N 1
ATOM 697 C CA . ARG A 1 87 ? -11.500 3.397 32.852 1.00 94.56 87 ARG A CA 1
ATOM 698 C C . ARG A 1 87 ? -12.423 3.234 34.057 1.00 94.56 87 ARG A C 1
ATOM 700 O O . ARG A 1 87 ? -12.217 3.924 35.050 1.00 94.56 87 ARG A O 1
ATOM 707 N N . ILE A 1 88 ? -13.416 2.350 33.971 1.00 94.94 88 ILE A N 1
ATOM 708 C CA . ILE A 1 88 ? -14.316 2.036 35.088 1.00 94.94 88 ILE A CA 1
ATOM 709 C C . ILE A 1 88 ? -13.510 1.423 36.236 1.00 94.94 88 ILE A C 1
ATOM 711 O O . ILE A 1 88 ? -13.546 1.962 37.338 1.00 94.94 88 ILE A O 1
ATOM 715 N N . ALA A 1 89 ? -12.687 0.409 35.961 1.00 94.56 89 ALA A N 1
ATOM 716 C CA . ALA A 1 89 ? -11.842 -0.228 36.971 1.00 94.56 89 ALA A CA 1
ATOM 717 C C . ALA A 1 89 ? -10.877 0.765 37.656 1.00 94.56 89 ALA A C 1
ATOM 719 O O . ALA A 1 89 ? -10.689 0.726 38.872 1.00 94.56 89 ALA A O 1
ATOM 720 N N . GLU A 1 90 ? -10.283 1.699 36.901 1.00 94.81 90 GLU A N 1
ATOM 721 C CA . GLU A 1 90 ? -9.419 2.751 37.459 1.00 94.81 90 GLU A CA 1
ATOM 722 C C . GLU A 1 90 ? -10.171 3.729 38.376 1.00 94.81 90 GLU A C 1
ATOM 724 O O . GLU A 1 90 ? -9.587 4.243 39.332 1.00 94.81 90 GLU A O 1
ATOM 729 N N . ILE A 1 91 ? -11.441 4.022 38.086 1.00 94.44 91 ILE A N 1
ATOM 730 C CA . ILE A 1 91 ? -12.284 4.883 38.925 1.00 94.44 91 ILE A CA 1
ATOM 731 C C . ILE A 1 91 ? -12.714 4.128 40.184 1.00 94.44 91 ILE A C 1
ATOM 733 O O . ILE A 1 91 ? -12.594 4.669 41.282 1.00 94.44 91 ILE A O 1
ATOM 737 N N . GLU A 1 92 ? -13.151 2.877 40.045 1.00 93.00 92 GLU A N 1
ATOM 738 C CA . GL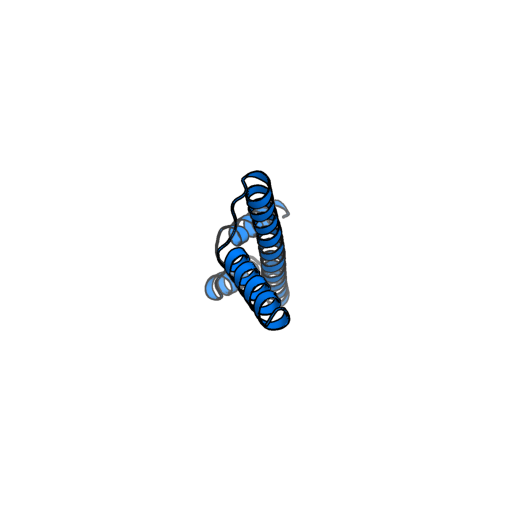U A 1 92 ? -13.536 2.014 41.168 1.00 93.00 92 GLU A CA 1
ATOM 739 C C . GLU A 1 92 ? -12.378 1.818 42.153 1.00 93.00 92 GLU A C 1
ATOM 741 O O . GLU A 1 92 ? -12.574 1.893 43.364 1.00 93.00 92 GLU A O 1
ATOM 746 N N . SER A 1 93 ? -11.148 1.672 41.650 1.00 92.25 93 SER A N 1
ATOM 747 C CA . SER A 1 93 ? -9.942 1.575 42.480 1.00 92.25 93 SER A CA 1
ATOM 748 C C . SER A 1 93 ? -9.591 2.860 43.242 1.00 92.25 93 SER A C 1
ATOM 750 O O . SER A 1 93 ? -8.755 2.795 44.138 1.00 92.25 93 SER A O 1
ATOM 752 N N . LYS A 1 94 ? -10.137 4.022 42.865 1.00 90.38 94 LYS A N 1
ATOM 753 C CA . LYS A 1 94 ? -9.898 5.310 43.547 1.00 90.38 94 LYS A CA 1
ATOM 754 C C . LYS A 1 94 ? -11.002 5.677 44.538 1.00 90.38 94 LYS A C 1
ATOM 756 O O . LYS A 1 94 ? -10.826 6.620 45.306 1.00 90.38 94 LYS A O 1
ATOM 761 N N . LEU A 1 95 ? -12.154 5.015 44.443 1.00 84.88 95 LEU A N 1
ATOM 762 C CA . LEU A 1 95 ? -13.308 5.222 45.319 1.00 84.88 95 LEU A CA 1
ATOM 763 C C . LEU A 1 95 ? -13.313 4.264 46.520 1.00 84.88 95 LEU A C 1
ATOM 765 O O . LEU A 1 95 ? -13.980 4.563 47.509 1.00 84.88 95 LEU A O 1
ATOM 769 N N . ASN A 1 96 ? -12.578 3.152 46.424 1.00 55.06 96 ASN A N 1
ATOM 770 C CA . ASN A 1 96 ? -12.215 2.270 47.538 1.00 55.06 96 ASN A CA 1
ATOM 771 C C . ASN A 1 96 ? -10.862 2.670 48.135 1.00 55.06 96 ASN A C 1
ATOM 773 O O . ASN A 1 96 ? -10.662 2.390 49.337 1.00 55.06 96 ASN A O 1
#

Radius of gyration: 23.89 Å; chains: 1; bounding box: 44×21×75 Å

Sequence (96 aa):
MDFMKKALYLGIGAITLTKEKAEKLINDLVEKGEMNRDEAKQFVDEMLKKGEEEKKELRTIINNEINNVKNETGIITRTDLEKLEKRIAEIESKLN

InterPro domains:
  IPR008769 Poly granule associated [PTHR38664] (3-95)